Protein AF-A0A7C7HXE9-F1 (afdb_monomer_lite)

Secondary structure (DSSP, 8-state):
-HHHHHHHHHHT-SHHHHHHHHHHHHHHHHTT--SHHHHHHHHHHHHHHHTSSSS--HHHHHHHHHHHHHTT-TTTEEEEE-SS-EEEEE--

pLDDT: mean 90.91, std 6.29, range [65.31, 97.19]

Radius of gyration: 13.89 Å; chains: 1; bounding box: 34×33×30 Å

Foldseek 3Di:
DVVVVVVVVVVLPDPVSVLVVLLVVLLVVLVVDPDPVVLLVVL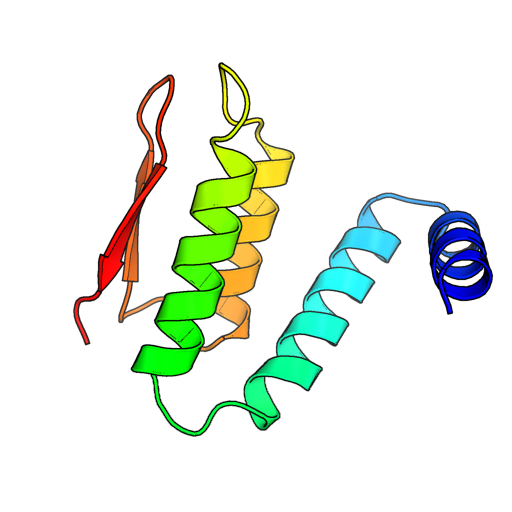VVLQVVQLPDQARDPVSVVSSVSSCVSNVNVVQWDWDDDRRHIDIDGRD

Sequence (92 aa):
MEAEVIDKFIDLGDEAARTNQYGASLEALKGMFTSDEDRFKVVKNLAYIARADDFIHENEMAMVEQAVSTLDMTDKVNLVKTESTLFVDYTG

Structure (mmCIF, N/CA/C/O backbone):
data_AF-A0A7C7HXE9-F1
#
_entry.id   AF-A0A7C7HXE9-F1
#
loop_
_atom_site.group_PDB
_atom_site.id
_atom_site.type_symbol
_atom_site.label_atom_id
_atom_site.label_alt_id
_atom_site.label_comp_id
_atom_site.label_asym_id
_atom_site.label_entity_id
_atom_site.label_seq_id
_atom_site.pdbx_PDB_ins_code
_atom_site.Cartn_x
_atom_site.Cartn_y
_atom_site.Cartn_z
_atom_site.occupancy
_atom_site.B_iso_or_equiv
_atom_site.auth_seq_id
_atom_site.auth_comp_id
_atom_site.auth_asym_id
_atom_site.auth_atom_id
_atom_site.pdbx_PDB_model_num
ATOM 1 N N . MET A 1 1 ? 19.728 -12.923 -0.344 1.00 65.31 1 MET A N 1
ATOM 2 C CA . MET A 1 1 ? 18.636 -12.018 0.062 1.00 65.31 1 MET A CA 1
ATOM 3 C C . MET A 1 1 ? 18.711 -10.671 -0.646 1.00 65.31 1 MET A C 1
ATOM 5 O O . MET A 1 1 ? 17.908 -10.473 -1.535 1.00 65.31 1 MET A O 1
ATOM 9 N N . GLU A 1 2 ? 19.650 -9.765 -0.342 1.00 76.19 2 GLU A N 1
ATOM 10 C CA . GLU A 1 2 ? 19.681 -8.437 -0.999 1.00 76.19 2 GLU A CA 1
ATOM 11 C C . GLU A 1 2 ? 19.990 -8.509 -2.507 1.00 76.19 2 GLU A C 1
ATOM 13 O O . GLU A 1 2 ? 19.240 -7.959 -3.306 1.00 76.19 2 GLU A O 1
ATOM 18 N N . ALA A 1 3 ? 21.013 -9.275 -2.908 1.00 80.25 3 ALA A N 1
ATOM 19 C CA . ALA A 1 3 ? 21.345 -9.483 -4.323 1.00 80.25 3 ALA A CA 1
ATOM 20 C C . ALA A 1 3 ? 20.180 -10.102 -5.122 1.00 80.25 3 ALA A C 1
ATOM 22 O O . ALA A 1 3 ? 19.831 -9.603 -6.180 1.00 80.25 3 ALA A O 1
ATOM 23 N N . GLU A 1 4 ? 19.503 -11.112 -4.567 1.00 82.50 4 GLU A N 1
ATOM 24 C CA . GLU A 1 4 ? 18.345 -11.754 -5.213 1.00 82.50 4 GLU A CA 1
ATOM 25 C C . GLU A 1 4 ? 17.151 -10.801 -5.373 1.00 82.50 4 GLU A C 1
ATOM 27 O O . GLU A 1 4 ? 16.395 -10.905 -6.335 1.00 82.50 4 GLU A O 1
ATOM 32 N N . VAL A 1 5 ? 16.963 -9.869 -4.432 1.00 83.06 5 VAL A N 1
ATOM 33 C CA . VAL A 1 5 ? 15.911 -8.847 -4.524 1.00 83.06 5 VAL A CA 1
ATOM 34 C C . VAL A 1 5 ? 16.243 -7.836 -5.620 1.00 83.06 5 VAL A C 1
ATOM 36 O O . VAL A 1 5 ? 15.351 -7.466 -6.382 1.00 83.06 5 VAL A O 1
ATOM 39 N N . ILE A 1 6 ? 17.509 -7.423 -5.724 1.00 86.19 6 ILE A N 1
ATOM 40 C CA . ILE A 1 6 ? 17.978 -6.515 -6.776 1.00 86.19 6 ILE A CA 1
ATOM 41 C C . ILE A 1 6 ? 17.862 -7.184 -8.150 1.00 86.19 6 ILE A C 1
ATOM 43 O O . ILE A 1 6 ? 17.295 -6.581 -9.058 1.00 86.19 6 ILE A O 1
ATOM 47 N N . ASP A 1 7 ? 18.311 -8.432 -8.291 1.00 91.06 7 ASP A N 1
ATOM 48 C CA . ASP A 1 7 ? 18.215 -9.189 -9.544 1.00 91.06 7 ASP A CA 1
ATOM 49 C C . ASP A 1 7 ? 16.753 -9.322 -9.980 1.00 91.06 7 ASP A C 1
ATOM 51 O O . ASP A 1 7 ? 16.399 -8.950 -11.096 1.00 91.06 7 ASP A O 1
ATOM 55 N N . LYS A 1 8 ? 15.860 -9.707 -9.058 1.00 87.44 8 LYS A N 1
ATOM 56 C CA . LYS A 1 8 ? 14.419 -9.762 -9.335 1.00 87.44 8 LYS A CA 1
ATOM 57 C C . LYS A 1 8 ? 13.854 -8.399 -9.748 1.00 87.44 8 LYS A C 1
ATOM 59 O O . LYS A 1 8 ? 12.986 -8.328 -10.613 1.00 87.44 8 LYS A O 1
ATOM 64 N N . PHE A 1 9 ? 14.308 -7.311 -9.130 1.00 88.62 9 PHE A N 1
ATOM 65 C CA . PHE A 1 9 ? 13.857 -5.961 -9.471 1.00 88.62 9 PHE A CA 1
ATOM 66 C C . PHE A 1 9 ? 14.314 -5.518 -10.870 1.00 88.62 9 PHE A C 1
ATOM 68 O O . PHE A 1 9 ? 13.568 -4.830 -11.580 1.00 88.62 9 PHE A O 1
ATOM 75 N N . ILE A 1 10 ? 15.524 -5.915 -11.270 1.00 90.50 10 ILE A N 1
ATOM 76 C CA . ILE A 1 10 ? 16.050 -5.715 -12.623 1.00 90.50 10 ILE A CA 1
ATOM 77 C C . ILE A 1 10 ? 15.245 -6.559 -13.620 1.00 90.50 10 ILE A C 1
ATOM 79 O O . ILE A 1 10 ? 14.776 -6.012 -14.617 1.00 90.50 10 ILE A O 1
ATOM 83 N N . ASP A 1 11 ? 15.004 -7.835 -13.310 1.00 93.88 11 ASP A N 1
ATOM 84 C CA . ASP A 1 11 ? 14.283 -8.789 -14.165 1.00 93.88 11 ASP A CA 1
ATOM 85 C C . ASP A 1 11 ? 12.833 -8.386 -14.450 1.00 93.88 11 ASP A C 1
ATOM 87 O O . ASP A 1 11 ? 12.315 -8.664 -15.531 1.00 93.88 11 ASP A O 1
ATOM 91 N N . LEU A 1 12 ? 12.168 -7.701 -13.511 1.00 92.75 12 LEU A N 1
ATOM 92 C CA . LEU A 1 12 ? 10.819 -7.164 -13.733 1.00 92.75 12 LEU A CA 1
ATOM 93 C C . LEU A 1 12 ? 10.774 -6.156 -14.893 1.00 92.75 12 LEU A C 1
ATOM 95 O O . LEU A 1 12 ? 9.719 -5.982 -15.493 1.00 92.75 12 LEU A O 1
ATOM 99 N N . GLY A 1 13 ? 11.902 -5.528 -15.238 1.00 94.12 13 GLY A N 1
ATOM 100 C CA . GLY A 1 13 ? 12.075 -4.735 -16.455 1.00 94.12 13 GLY A CA 1
ATOM 101 C C . GLY A 1 13 ? 11.427 -3.352 -16.415 1.00 94.12 13 GLY A C 1
ATOM 102 O O . GLY A 1 13 ? 12.130 -2.348 -16.530 1.00 94.12 13 GLY A O 1
ATOM 103 N N . ASP A 1 14 ? 10.107 -3.288 -16.237 1.00 92.69 14 ASP A N 1
ATOM 104 C CA . ASP A 1 14 ? 9.324 -2.055 -16.316 1.00 92.69 14 ASP A CA 1
ATOM 105 C C . ASP A 1 14 ? 8.590 -1.692 -15.015 1.00 92.69 14 ASP A C 1
ATOM 107 O O . ASP A 1 14 ? 8.497 -2.460 -14.053 1.00 92.69 14 ASP A O 1
ATOM 111 N N . GLU A 1 15 ? 8.110 -0.449 -14.968 1.00 89.69 15 GLU A N 1
ATOM 112 C CA . GLU A 1 15 ? 7.417 0.108 -13.808 1.00 89.69 15 GLU A CA 1
ATOM 113 C C . GLU A 1 15 ? 6.095 -0.612 -13.525 1.00 89.69 15 GLU A C 1
ATOM 115 O O . GLU A 1 15 ? 5.782 -0.872 -12.367 1.00 89.69 15 GLU A O 1
ATOM 120 N N . ALA A 1 16 ? 5.352 -1.018 -14.556 1.00 91.62 16 ALA A N 1
ATOM 121 C CA . ALA A 1 16 ? 4.082 -1.713 -14.374 1.00 91.62 16 ALA A CA 1
ATOM 122 C C . ALA A 1 16 ? 4.285 -3.083 -13.706 1.00 91.62 16 ALA A C 1
ATOM 124 O O . ALA A 1 16 ? 3.581 -3.429 -12.757 1.00 91.62 16 ALA A O 1
ATOM 125 N N . ALA A 1 17 ? 5.283 -3.849 -14.147 1.00 94.62 17 ALA A N 1
ATOM 126 C CA . ALA A 1 17 ? 5.659 -5.123 -13.553 1.00 94.62 17 ALA A CA 1
ATOM 127 C C . ALA A 1 17 ? 6.126 -4.959 -12.100 1.00 94.62 17 ALA A C 1
ATOM 129 O O . ALA A 1 17 ? 5.747 -5.754 -11.235 1.00 94.62 17 ALA A O 1
ATOM 130 N N . ARG A 1 18 ? 6.890 -3.901 -11.800 1.00 93.44 18 ARG A N 1
ATOM 131 C CA . ARG A 1 18 ? 7.318 -3.569 -10.430 1.00 93.44 18 ARG A CA 1
ATOM 132 C C . ARG A 1 18 ? 6.142 -3.201 -9.530 1.00 93.44 18 ARG A C 1
ATOM 134 O O . ARG A 1 18 ? 6.048 -3.735 -8.427 1.00 93.44 18 ARG A O 1
ATOM 141 N N . THR A 1 19 ? 5.213 -2.383 -10.012 1.00 91.88 19 THR A N 1
ATOM 142 C CA . THR A 1 19 ? 3.988 -2.002 -9.291 1.00 91.88 19 THR A CA 1
ATOM 143 C C . THR A 1 19 ? 3.068 -3.204 -9.053 1.00 91.88 19 THR A C 1
ATOM 145 O O . THR A 1 19 ? 2.514 -3.375 -7.964 1.00 91.88 19 THR A O 1
ATOM 148 N N . ASN A 1 20 ? 2.966 -4.114 -10.025 1.00 94.19 20 ASN A N 1
ATOM 149 C CA . ASN A 1 20 ? 2.234 -5.371 -9.863 1.00 94.19 20 ASN A CA 1
ATOM 150 C C . ASN A 1 20 ? 2.892 -6.281 -8.819 1.00 94.19 20 ASN A C 1
ATOM 152 O O . ASN A 1 20 ? 2.209 -6.831 -7.954 1.00 94.19 20 ASN A O 1
ATOM 156 N N . GLN A 1 21 ? 4.222 -6.419 -8.856 1.00 95.00 21 GLN A N 1
ATOM 157 C CA . GLN A 1 21 ? 4.954 -7.182 -7.846 1.00 95.00 21 GLN A CA 1
ATOM 158 C C . GLN A 1 21 ? 4.817 -6.553 -6.454 1.00 95.00 21 GLN A C 1
ATOM 160 O O . GLN A 1 21 ? 4.707 -7.288 -5.473 1.00 95.00 21 GLN A O 1
ATOM 165 N N . TYR A 1 22 ? 4.803 -5.224 -6.350 1.00 94.69 22 TYR A N 1
ATOM 166 C CA . TYR A 1 22 ? 4.550 -4.518 -5.097 1.00 94.69 22 TYR A CA 1
ATOM 167 C C . TYR A 1 22 ? 3.170 -4.869 -4.521 1.00 94.69 22 TYR A C 1
ATOM 169 O O . TYR A 1 22 ? 3.085 -5.296 -3.369 1.00 94.69 22 TYR A O 1
ATOM 177 N N . GLY A 1 23 ? 2.115 -4.820 -5.340 1.00 95.25 23 GLY A N 1
ATOM 178 C CA . GLY A 1 23 ? 0.768 -5.249 -4.945 1.00 95.25 23 GLY A CA 1
ATOM 179 C C . GLY A 1 23 ? 0.706 -6.714 -4.504 1.00 95.25 23 GLY A C 1
ATOM 180 O O . GLY A 1 23 ? 0.152 -7.024 -3.453 1.00 95.25 23 GLY A O 1
ATOM 181 N N . ALA A 1 24 ? 1.349 -7.618 -5.247 1.00 94.94 24 ALA A N 1
ATOM 182 C CA . ALA A 1 24 ? 1.430 -9.030 -4.868 1.00 94.94 24 ALA A CA 1
ATOM 183 C C . ALA A 1 24 ? 2.144 -9.238 -3.518 1.00 94.94 24 ALA A C 1
ATOM 185 O O . ALA A 1 24 ? 1.729 -10.078 -2.719 1.00 94.94 24 ALA A O 1
ATOM 186 N N . SER A 1 25 ? 3.197 -8.464 -3.241 1.00 94.25 25 SER A N 1
ATOM 187 C CA . SER A 1 25 ? 3.885 -8.489 -1.946 1.00 94.25 25 SER A CA 1
ATOM 188 C C . SER A 1 25 ? 2.991 -7.972 -0.814 1.00 94.25 25 SER A C 1
ATOM 190 O O . SER A 1 25 ? 2.992 -8.551 0.270 1.00 94.25 25 SER A O 1
ATOM 192 N N . LEU A 1 26 ? 2.202 -6.919 -1.054 1.00 96.19 26 LEU A N 1
ATOM 193 C CA . LEU A 1 26 ? 1.242 -6.396 -0.078 1.00 96.19 26 LEU A CA 1
ATOM 194 C C . LEU A 1 26 ? 0.136 -7.406 0.245 1.00 96.19 26 LEU A C 1
ATOM 196 O O . LEU A 1 26 ? -0.180 -7.590 1.417 1.00 96.19 26 LEU A O 1
ATOM 200 N N . GLU A 1 27 ? -0.408 -8.102 -0.754 1.00 95.12 27 GLU A N 1
ATOM 201 C CA . GLU A 1 27 ? -1.428 -9.137 -0.533 1.00 95.12 27 GLU A CA 1
ATOM 202 C C . GLU A 1 27 ? -0.858 -10.314 0.277 1.00 95.12 27 GLU A C 1
ATOM 204 O O . GLU A 1 27 ? -1.507 -10.831 1.187 1.00 95.12 27 GLU A O 1
ATOM 209 N N . ALA A 1 28 ? 0.396 -10.701 0.019 1.00 94.06 28 ALA A N 1
ATOM 210 C CA . ALA A 1 28 ? 1.076 -11.708 0.831 1.00 94.06 28 ALA A CA 1
ATOM 211 C C . ALA A 1 28 ? 1.233 -11.257 2.296 1.00 94.06 28 ALA A C 1
ATOM 213 O O . ALA A 1 28 ? 1.008 -12.048 3.213 1.00 94.06 28 ALA A O 1
ATOM 214 N N . LEU A 1 29 ? 1.571 -9.981 2.524 1.00 91.69 29 LEU A N 1
ATOM 215 C CA . LEU A 1 29 ? 1.666 -9.399 3.866 1.00 91.69 29 LEU A CA 1
ATOM 216 C C . LEU A 1 29 ? 0.299 -9.276 4.548 1.00 91.69 29 LEU A C 1
ATOM 218 O O . LEU A 1 29 ? 0.205 -9.497 5.752 1.00 91.69 29 LEU A O 1
ATOM 222 N N . LYS A 1 30 ? -0.771 -8.976 3.803 1.00 92.44 30 LYS A N 1
ATOM 223 C CA . LYS A 1 30 ? -2.137 -8.846 4.335 1.00 92.44 30 LYS A CA 1
ATOM 224 C C . LYS A 1 30 ? -2.561 -10.064 5.150 1.00 92.44 30 LYS A C 1
ATOM 226 O O . LYS A 1 30 ? -3.118 -9.904 6.235 1.00 92.44 30 LYS A O 1
ATOM 231 N N . GLY A 1 31 ? -2.247 -11.267 4.663 1.00 89.56 31 GLY A N 1
ATOM 232 C CA . GLY A 1 31 ? -2.535 -12.528 5.353 1.00 89.56 31 GLY A CA 1
ATOM 233 C C . GLY A 1 31 ? -1.760 -12.736 6.662 1.00 89.56 31 GLY A C 1
ATOM 234 O O . GLY A 1 31 ? -2.119 -13.614 7.443 1.00 89.56 31 GLY A O 1
ATOM 235 N N . MET A 1 32 ? -0.717 -11.941 6.920 1.00 93.38 32 MET A N 1
ATOM 236 C CA . MET A 1 32 ? 0.085 -11.998 8.147 1.00 93.38 32 MET A CA 1
ATOM 237 C C . MET A 1 32 ? -0.46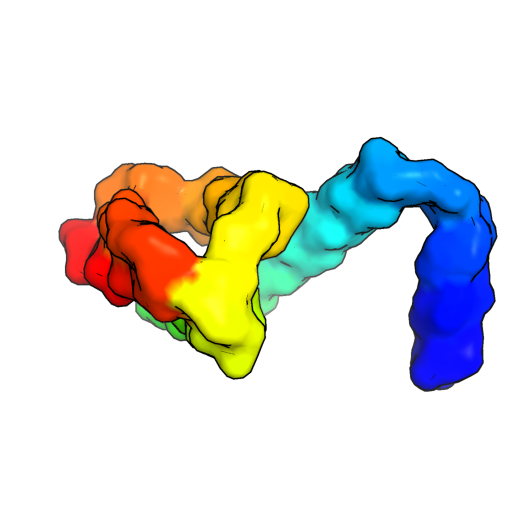2 -11.094 9.261 1.00 93.38 32 MET A C 1
ATOM 239 O O . MET A 1 32 ? -0.097 -11.280 10.422 1.00 93.38 32 MET A O 1
ATOM 243 N N . PHE A 1 33 ? -1.323 -10.125 8.933 1.00 93.75 33 PHE A N 1
ATOM 244 C CA . PHE A 1 33 ? -1.884 -9.185 9.904 1.00 93.75 33 PHE A CA 1
ATOM 245 C C . PHE A 1 33 ? -3.208 -9.690 10.472 1.00 93.75 33 PHE A C 1
ATOM 247 O O . PHE A 1 33 ? -4.129 -10.045 9.733 1.00 93.75 33 PHE A O 1
ATOM 254 N N . THR A 1 34 ? -3.321 -9.670 11.799 1.00 91.38 34 THR A N 1
ATOM 255 C CA . THR A 1 34 ? -4.496 -10.169 12.526 1.00 91.38 34 THR A CA 1
ATOM 256 C C . THR A 1 34 ? -5.508 -9.076 12.860 1.00 91.38 34 THR A C 1
ATOM 258 O O . THR A 1 34 ? -6.620 -9.399 13.275 1.00 91.38 34 THR A O 1
ATOM 261 N N . SER A 1 35 ? -5.156 -7.800 12.671 1.00 94.62 35 SER A N 1
ATOM 262 C CA . SER A 1 35 ? -6.017 -6.657 12.973 1.00 94.62 35 SER A CA 1
ATOM 263 C C . SER A 1 35 ? -5.907 -5.541 11.931 1.00 94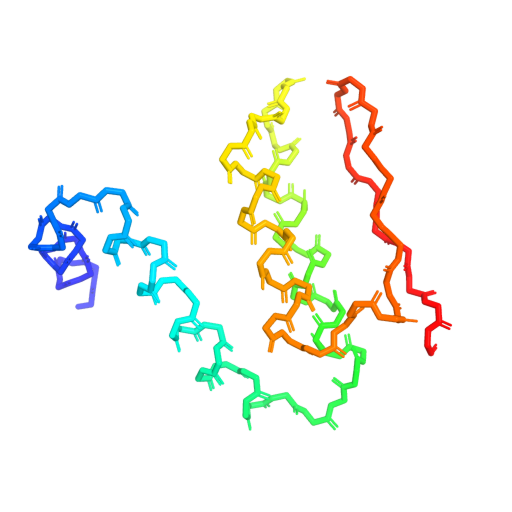.62 35 SER A C 1
ATOM 265 O O . SER A 1 35 ? -4.895 -5.408 11.236 1.00 94.62 35 SER A O 1
ATOM 267 N N . ASP A 1 36 ? -6.945 -4.705 11.858 1.00 95.38 36 ASP A N 1
ATOM 268 C CA . ASP A 1 36 ? -6.923 -3.470 11.066 1.00 95.38 36 ASP A CA 1
ATOM 269 C C . ASP A 1 36 ? -5.889 -2.469 11.602 1.00 95.38 36 ASP A C 1
ATOM 271 O O . ASP A 1 36 ? -5.285 -1.733 10.827 1.00 95.38 36 ASP A O 1
ATOM 275 N N . GLU A 1 37 ? -5.597 -2.491 12.906 1.00 94.81 37 GLU A N 1
ATOM 276 C CA . GLU A 1 37 ? -4.566 -1.639 13.506 1.00 94.81 37 GLU A CA 1
ATOM 277 C C . GLU A 1 37 ? -3.161 -1.981 12.977 1.00 94.81 37 GLU A C 1
ATOM 279 O O . GLU A 1 37 ? -2.354 -1.088 12.709 1.00 94.81 37 GLU A O 1
ATOM 284 N N . ASP A 1 38 ? -2.859 -3.267 12.779 1.00 95.44 38 ASP A N 1
ATOM 285 C CA . ASP A 1 38 ? -1.573 -3.697 12.218 1.00 95.44 38 ASP A CA 1
ATOM 286 C C . ASP A 1 38 ? -1.434 -3.284 10.752 1.00 95.44 38 ASP A C 1
ATOM 288 O O . ASP A 1 38 ? -0.389 -2.779 10.336 1.00 95.44 38 ASP A O 1
ATOM 292 N N . ARG A 1 39 ? -2.518 -3.410 9.982 1.00 96.12 39 ARG A N 1
ATOM 293 C CA . ARG A 1 39 ? -2.582 -2.954 8.586 1.00 96.12 39 ARG A CA 1
ATOM 294 C C . ARG A 1 39 ? -2.445 -1.435 8.495 1.00 96.12 39 ARG A C 1
ATOM 296 O O . ARG A 1 39 ? -1.671 -0.933 7.680 1.00 96.12 39 ARG A O 1
ATOM 303 N N . PHE A 1 40 ? -3.108 -0.699 9.386 1.00 95.88 40 PHE A N 1
ATOM 304 C CA . PHE A 1 40 ? -2.965 0.749 9.510 1.00 95.88 40 PHE A CA 1
ATOM 305 C C . PHE A 1 40 ? -1.518 1.161 9.802 1.00 95.88 40 PHE A C 1
ATOM 307 O O . PHE A 1 40 ? -1.009 2.083 9.165 1.00 95.88 40 PHE A O 1
ATOM 314 N N . LYS A 1 41 ? -0.818 0.472 10.715 1.00 95.25 41 LYS A N 1
ATOM 315 C CA . LYS A 1 41 ? 0.600 0.756 11.006 1.00 95.25 41 LYS A CA 1
ATOM 316 C C . LYS A 1 41 ? 1.470 0.630 9.755 1.00 95.25 41 LYS A C 1
ATOM 318 O O . LYS A 1 41 ? 2.356 1.458 9.556 1.00 95.25 41 LYS A O 1
ATOM 323 N N . VAL A 1 42 ? 1.201 -0.352 8.893 1.00 95.25 42 VAL A N 1
ATOM 324 C CA . VAL A 1 42 ? 1.913 -0.505 7.614 1.00 95.25 42 VAL A CA 1
ATOM 325 C C . VAL A 1 42 ? 1.641 0.674 6.689 1.00 95.25 42 VAL A C 1
ATOM 327 O O . VAL A 1 42 ? 2.594 1.307 6.238 1.00 95.25 42 VAL A O 1
ATOM 330 N N . VAL A 1 43 ? 0.370 1.021 6.459 1.00 96.00 43 VAL A N 1
ATOM 331 C CA . VAL A 1 43 ? -0.010 2.182 5.631 1.00 96.00 43 VAL A CA 1
ATOM 332 C C . VAL A 1 43 ? 0.657 3.459 6.1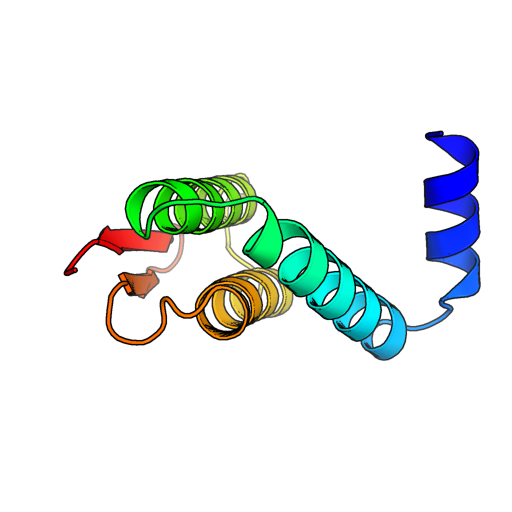47 1.00 96.00 43 VAL A C 1
ATOM 334 O O . VAL A 1 43 ? 1.271 4.200 5.380 1.00 96.00 43 VAL A O 1
ATOM 337 N N . LYS A 1 44 ? 0.597 3.697 7.460 1.00 95.06 44 LYS A N 1
ATOM 338 C CA . LYS A 1 44 ? 1.199 4.870 8.099 1.00 95.06 44 LYS A CA 1
ATOM 339 C C . LYS A 1 44 ? 2.716 4.915 7.914 1.00 95.06 44 LYS A C 1
ATOM 341 O O . LYS A 1 44 ? 3.260 5.987 7.658 1.00 95.06 44 LYS A O 1
ATOM 346 N N . ASN A 1 45 ? 3.399 3.778 8.023 1.00 95.19 45 ASN A N 1
ATOM 347 C CA . ASN A 1 45 ? 4.843 3.704 7.811 1.00 95.19 45 ASN A CA 1
ATOM 348 C C . ASN A 1 45 ? 5.221 3.939 6.343 1.00 95.19 45 ASN A C 1
ATOM 350 O O . ASN A 1 45 ? 6.186 4.648 6.080 1.00 95.19 45 ASN A O 1
ATOM 354 N N . LEU A 1 46 ? 4.448 3.412 5.390 1.00 94.88 46 LEU A N 1
ATOM 355 C CA . LEU A 1 46 ? 4.658 3.671 3.962 1.00 94.88 46 LEU A CA 1
ATOM 356 C C . LEU A 1 46 ? 4.484 5.158 3.633 1.00 94.88 46 LEU A C 1
ATOM 358 O O . LEU A 1 46 ? 5.344 5.748 2.987 1.00 94.88 46 LEU A O 1
ATOM 362 N N . ALA A 1 47 ? 3.435 5.793 4.159 1.00 93.06 47 ALA A N 1
ATOM 363 C CA . ALA A 1 47 ? 3.238 7.234 4.026 1.00 93.06 47 ALA A CA 1
ATOM 364 C C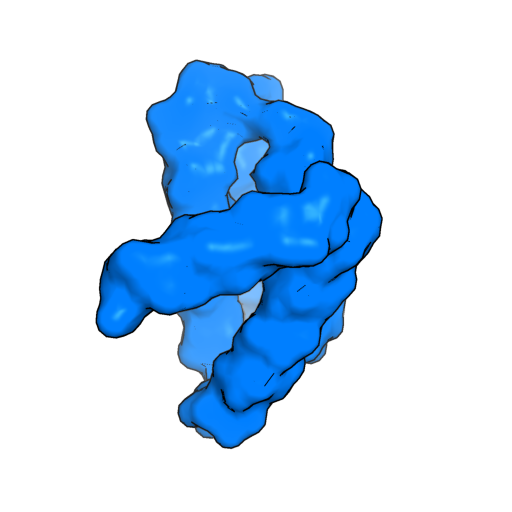 . ALA A 1 47 ? 4.355 8.053 4.696 1.00 93.06 47 ALA A C 1
ATOM 366 O O . ALA A 1 47 ? 4.727 9.111 4.196 1.00 93.06 47 ALA A O 1
ATOM 367 N N . TYR A 1 48 ? 4.910 7.570 5.817 1.00 92.19 48 TYR A N 1
ATOM 368 C CA . TYR A 1 48 ? 6.059 8.197 6.476 1.00 92.19 48 TYR A CA 1
ATOM 369 C C . TYR A 1 48 ? 7.327 8.132 5.616 1.00 92.19 48 TYR A C 1
ATOM 371 O O . TYR A 1 48 ? 8.095 9.089 5.608 1.00 92.19 48 TYR A O 1
ATOM 379 N N . ILE A 1 49 ? 7.538 7.030 4.894 1.00 91.31 49 ILE A N 1
ATOM 380 C CA . ILE A 1 49 ? 8.655 6.887 3.953 1.00 91.31 49 ILE A CA 1
ATOM 381 C C . ILE A 1 49 ? 8.454 7.815 2.750 1.00 91.31 49 ILE A C 1
ATOM 383 O O . ILE A 1 49 ? 9.371 8.544 2.402 1.00 91.31 49 ILE A O 1
ATOM 387 N N . ALA A 1 50 ? 7.247 7.857 2.178 1.00 90.75 50 ALA A N 1
ATOM 388 C CA . ALA A 1 50 ? 6.932 8.695 1.016 1.00 90.75 50 ALA A CA 1
ATOM 389 C C . ALA A 1 50 ? 7.108 10.206 1.269 1.00 90.75 50 ALA A C 1
ATOM 391 O O . ALA A 1 50 ? 7.325 10.965 0.337 1.00 90.75 50 ALA A O 1
ATOM 392 N N . ARG A 1 51 ? 7.010 10.660 2.526 1.00 88.19 51 ARG A N 1
ATOM 393 C CA . ARG A 1 51 ? 7.224 12.068 2.920 1.00 88.19 51 ARG A CA 1
ATOM 394 C C . ARG A 1 51 ? 8.646 12.375 3.401 1.00 88.19 51 ARG A C 1
ATOM 396 O O . ARG A 1 51 ? 8.846 13.404 4.042 1.00 88.19 51 ARG A O 1
ATOM 403 N N . ALA A 1 52 ? 9.587 11.443 3.246 1.00 87.38 52 ALA A N 1
ATOM 404 C CA . ALA A 1 52 ? 10.957 11.648 3.712 1.00 87.38 52 ALA A CA 1
ATOM 405 C C . ALA A 1 52 ? 11.684 12.735 2.905 1.00 87.38 52 ALA A C 1
ATOM 407 O O . ALA A 1 52 ? 12.557 13.408 3.454 1.00 87.38 52 ALA A O 1
ATOM 408 N N . ASP A 1 53 ? 11.291 12.915 1.645 1.00 83.75 53 ASP A N 1
ATOM 409 C CA . ASP A 1 53 ? 11.772 13.974 0.765 1.00 83.75 53 ASP A CA 1
ATOM 410 C C . ASP A 1 53 ? 10.944 15.264 0.912 1.00 83.75 53 ASP A C 1
ATOM 412 O O . ASP A 1 53 ? 9.850 15.271 1.480 1.00 83.75 53 ASP A O 1
ATOM 416 N N . ASP A 1 54 ? 11.458 16.373 0.365 1.00 83.06 54 ASP A N 1
ATOM 417 C CA . ASP A 1 54 ? 10.807 17.694 0.420 1.00 83.06 54 ASP A CA 1
ATOM 418 C C . ASP A 1 54 ? 9.416 17.713 -0.251 1.00 83.06 54 ASP A C 1
ATOM 420 O O . ASP A 1 54 ? 8.559 18.528 0.106 1.00 83.06 54 ASP A O 1
ATOM 424 N N . PHE A 1 55 ? 9.183 16.810 -1.212 1.00 85.19 55 PHE A N 1
ATOM 425 C CA . PHE A 1 55 ? 7.933 16.665 -1.955 1.00 85.19 55 PHE A CA 1
ATOM 426 C C . PHE A 1 55 ? 7.593 15.191 -2.164 1.00 85.19 55 PHE A C 1
ATOM 428 O O . PHE A 1 55 ? 8.473 14.375 -2.407 1.00 85.19 55 PHE A O 1
ATOM 435 N N . ILE A 1 56 ? 6.295 14.883 -2.151 1.00 87.69 56 ILE A N 1
ATOM 436 C CA . ILE A 1 56 ? 5.783 13.536 -2.429 1.00 87.69 56 ILE A CA 1
ATOM 437 C C . ILE A 1 56 ? 5.425 13.436 -3.910 1.00 87.69 56 ILE A C 1
ATOM 439 O O . ILE A 1 56 ? 4.472 14.094 -4.366 1.00 87.69 56 ILE A O 1
ATOM 443 N N . HIS A 1 57 ? 6.146 12.593 -4.642 1.00 88.25 57 HIS A N 1
ATOM 444 C CA . HIS A 1 57 ? 5.932 12.360 -6.066 1.00 88.25 57 HIS A CA 1
ATOM 445 C C . HIS A 1 57 ? 4.631 11.585 -6.334 1.00 88.25 57 HIS A C 1
ATOM 447 O O . HIS A 1 57 ? 4.021 10.983 -5.445 1.00 88.25 57 HIS A O 1
ATOM 453 N N . GLU A 1 58 ? 4.163 11.621 -7.584 1.00 89.88 58 GLU A N 1
ATOM 454 C CA . GLU A 1 58 ? 2.913 10.962 -7.988 1.00 89.88 58 GLU A CA 1
ATOM 455 C C . GLU A 1 58 ? 2.980 9.439 -7.827 1.00 89.88 58 GLU A C 1
ATOM 457 O O . GLU A 1 58 ? 2.026 8.832 -7.344 1.00 89.88 58 GLU A O 1
ATOM 462 N N . ASN A 1 59 ? 4.118 8.826 -8.163 1.00 89.94 59 ASN A N 1
ATOM 463 C CA . ASN A 1 59 ? 4.323 7.385 -8.023 1.00 89.94 59 ASN A CA 1
ATOM 464 C C . ASN A 1 59 ? 4.336 6.941 -6.550 1.00 89.94 59 ASN A C 1
ATOM 466 O O . ASN A 1 59 ? 3.736 5.925 -6.215 1.00 89.94 59 ASN A O 1
ATOM 470 N N . GLU A 1 60 ? 4.954 7.713 -5.657 1.00 90.69 60 GLU A N 1
ATOM 471 C CA . GLU A 1 60 ? 4.978 7.428 -4.217 1.00 90.69 60 GLU A CA 1
ATOM 472 C C . GLU A 1 60 ? 3.573 7.492 -3.615 1.00 90.69 60 GLU A C 1
ATOM 474 O O . GLU A 1 60 ? 3.179 6.607 -2.853 1.00 90.69 60 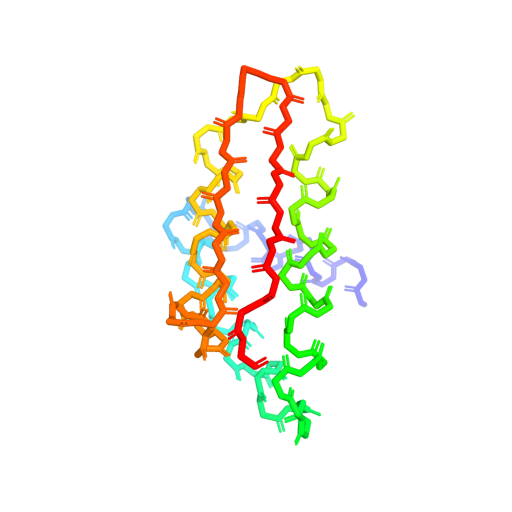GLU A O 1
ATOM 479 N N . MET A 1 61 ? 2.784 8.498 -4.008 1.00 92.25 61 MET A N 1
ATOM 480 C CA . MET A 1 61 ? 1.381 8.591 -3.605 1.00 92.25 61 MET A CA 1
ATOM 481 C C . MET A 1 61 ? 0.573 7.398 -4.131 1.00 92.25 61 MET A C 1
ATOM 483 O O . MET A 1 61 ? -0.142 6.763 -3.358 1.00 92.25 61 MET A O 1
ATOM 487 N N . ALA A 1 62 ? 0.739 7.042 -5.409 1.00 93.75 62 ALA A N 1
ATOM 488 C CA . ALA A 1 62 ? 0.055 5.901 -6.012 1.00 93.75 62 ALA A CA 1
ATOM 489 C C . ALA A 1 62 ? 0.394 4.578 -5.301 1.00 93.75 62 ALA A C 1
ATOM 491 O O . ALA A 1 62 ? -0.486 3.745 -5.085 1.00 93.75 62 ALA A O 1
ATOM 492 N N . MET A 1 63 ? 1.647 4.395 -4.868 1.00 94.69 63 MET A N 1
ATOM 493 C CA . MET A 1 63 ? 2.048 3.232 -4.071 1.00 94.69 63 MET A CA 1
ATOM 494 C C . MET A 1 63 ? 1.355 3.205 -2.700 1.00 94.69 63 MET A C 1
ATOM 496 O O . MET A 1 63 ? 0.895 2.146 -2.269 1.00 94.69 63 MET A O 1
ATOM 500 N N . VAL A 1 64 ? 1.225 4.349 -2.017 1.00 95.75 64 VAL A N 1
ATOM 501 C CA . VAL A 1 64 ? 0.496 4.424 -0.737 1.00 95.75 64 VAL A CA 1
ATOM 502 C C . VAL A 1 64 ? -0.997 4.137 -0.929 1.00 95.75 64 VAL A C 1
ATOM 504 O O . VAL A 1 64 ? -1.577 3.376 -0.154 1.00 95.75 64 VAL A O 1
ATOM 507 N N . GLU A 1 65 ? -1.623 4.681 -1.972 1.00 95.94 65 GLU A N 1
ATOM 508 C CA . GLU A 1 65 ? -3.029 4.413 -2.305 1.00 95.94 65 GLU A CA 1
ATOM 509 C C . GLU A 1 65 ? -3.263 2.932 -2.630 1.00 95.94 65 GLU A C 1
ATOM 511 O O . GLU A 1 65 ? -4.212 2.318 -2.130 1.00 95.94 65 GLU A O 1
ATOM 516 N N . GLN A 1 66 ? -2.353 2.317 -3.391 1.00 97.00 66 GLN A N 1
ATOM 517 C CA . GLN A 1 66 ? -2.383 0.883 -3.665 1.00 97.00 66 GLN A CA 1
ATOM 518 C C . GLN A 1 66 ? -2.258 0.059 -2.378 1.00 97.00 66 GLN A C 1
ATOM 520 O O . GLN A 1 66 ? -2.946 -0.956 -2.241 1.00 97.00 66 GLN A O 1
ATOM 525 N N . ALA A 1 67 ? -1.433 0.488 -1.417 1.00 97.19 67 ALA A N 1
ATOM 526 C CA . ALA A 1 67 ? -1.320 -0.168 -0.117 1.00 97.19 67 ALA A CA 1
ATOM 527 C C . ALA A 1 67 ? -2.614 -0.070 0.697 1.00 97.19 67 ALA A C 1
ATOM 529 O O . ALA A 1 67 ? -3.064 -1.082 1.231 1.00 97.19 67 ALA A O 1
ATOM 530 N N . VAL A 1 68 ? -3.246 1.107 0.743 1.00 97.19 68 VAL A N 1
ATOM 531 C CA . VAL A 1 68 ? -4.550 1.288 1.403 1.00 97.19 68 VAL A CA 1
ATOM 532 C C . VAL A 1 68 ? -5.595 0.347 0.806 1.00 97.19 68 VAL A C 1
ATOM 534 O O . VAL A 1 68 ? -6.307 -0.324 1.551 1.00 97.19 68 VAL A O 1
ATOM 537 N N . SER A 1 69 ? -5.661 0.261 -0.525 1.00 96.94 69 SER A N 1
ATOM 538 C CA . SER A 1 69 ? -6.611 -0.620 -1.205 1.00 96.94 69 SER A CA 1
ATOM 539 C C . SER A 1 69 ? -6.312 -2.099 -0.967 1.00 96.94 69 SER A C 1
ATOM 541 O O . SER A 1 69 ? -7.217 -2.851 -0.624 1.00 96.94 69 SER A O 1
ATOM 543 N N . THR A 1 70 ? -5.063 -2.529 -1.154 1.00 97.06 70 THR A N 1
ATOM 544 C CA . THR A 1 70 ? -4.681 -3.950 -1.059 1.00 97.06 70 THR A CA 1
ATOM 545 C C . THR A 1 70 ? -4.836 -4.479 0.365 1.00 97.06 70 THR A C 1
ATOM 547 O O . THR A 1 70 ? -5.211 -5.628 0.563 1.00 97.06 70 THR A O 1
ATOM 550 N N . LEU A 1 71 ? -4.582 -3.641 1.373 1.00 96.50 71 LEU A N 1
ATOM 551 C CA . LEU A 1 71 ? -4.683 -4.018 2.783 1.00 96.50 71 LEU A CA 1
ATOM 552 C C . LEU A 1 71 ? -6.110 -3.894 3.357 1.00 96.50 71 LEU A C 1
ATOM 554 O O . LEU A 1 71 ? -6.269 -4.001 4.568 1.00 96.50 71 LEU A O 1
ATOM 558 N N . ASP A 1 72 ? -7.140 -3.698 2.525 1.00 95.69 72 ASP A N 1
ATOM 559 C CA . ASP A 1 72 ? -8.545 -3.510 2.934 1.00 95.69 72 ASP A CA 1
ATOM 560 C C . ASP A 1 72 ? -8.749 -2.341 3.926 1.00 95.69 72 ASP A C 1
ATOM 562 O O . ASP A 1 72 ? -9.479 -2.462 4.915 1.00 95.69 72 ASP A O 1
ATOM 566 N N . MET A 1 73 ? -8.075 -1.210 3.678 1.00 96.50 73 MET A N 1
ATOM 567 C CA . MET A 1 73 ? -8.105 -0.019 4.543 1.00 96.50 73 MET A CA 1
ATOM 568 C C . MET A 1 73 ? -8.813 1.190 3.913 1.00 96.50 73 MET A C 1
ATOM 570 O O . MET A 1 73 ? -8.852 2.253 4.529 1.00 96.50 73 MET A O 1
ATOM 574 N N . THR A 1 74 ? -9.366 1.062 2.703 1.00 95.69 74 THR A N 1
ATOM 575 C CA . THR A 1 74 ? -9.961 2.172 1.928 1.00 95.69 74 THR A CA 1
ATOM 576 C C . THR A 1 74 ? -11.052 2.944 2.669 1.00 95.69 74 THR A C 1
ATOM 578 O O . THR A 1 74 ? -11.139 4.157 2.527 1.00 95.69 74 THR A O 1
ATOM 581 N N . ASP A 1 75 ? -11.876 2.267 3.462 1.00 93.94 75 ASP A N 1
ATOM 582 C CA . ASP A 1 75 ? -12.970 2.848 4.249 1.00 93.94 75 ASP A CA 1
ATOM 583 C C . ASP A 1 75 ? -12.590 3.125 5.716 1.00 93.94 75 ASP A C 1
ATOM 585 O O . ASP A 1 75 ? -13.401 3.634 6.491 1.00 93.94 75 ASP A O 1
ATOM 589 N N . LYS A 1 76 ? -11.350 2.806 6.100 1.00 95.31 76 LYS A N 1
ATOM 590 C CA . LYS A 1 76 ? -10.839 2.872 7.481 1.00 95.31 76 LYS A CA 1
ATOM 591 C C . LYS A 1 76 ? -9.679 3.845 7.647 1.00 95.31 76 LYS A C 1
ATOM 593 O O . LYS A 1 76 ? -9.185 4.026 8.761 1.00 95.31 76 LYS A O 1
ATOM 598 N N . VAL A 1 77 ? -9.194 4.414 6.548 1.00 94.44 77 VAL A N 1
ATOM 599 C CA . VAL A 1 77 ? -8.078 5.351 6.533 1.00 94.44 77 VAL A CA 1
ATOM 600 C C . VAL A 1 77 ? -8.413 6.540 5.654 1.00 94.44 77 VAL A C 1
ATOM 602 O O . VAL A 1 77 ? -8.773 6.384 4.492 1.00 94.44 77 VAL A O 1
ATOM 605 N N . ASN A 1 78 ? -8.187 7.735 6.192 1.00 93.25 78 ASN A N 1
ATOM 606 C CA . ASN A 1 78 ? -8.178 8.962 5.413 1.00 93.25 78 ASN A CA 1
ATOM 607 C C . ASN A 1 78 ? -6.740 9.356 5.082 1.00 93.25 78 ASN A C 1
ATOM 609 O O . ASN A 1 78 ? -5.909 9.520 5.978 1.00 93.25 78 ASN A O 1
ATOM 613 N N . LEU A 1 79 ? -6.469 9.535 3.789 1.00 92.56 79 LEU A N 1
ATOM 614 C CA . LEU A 1 79 ? -5.227 10.109 3.286 1.00 92.56 79 LEU A CA 1
ATOM 615 C C . LEU A 1 79 ? -5.447 11.591 2.978 1.00 92.56 79 LEU A C 1
ATOM 617 O O . LEU A 1 79 ? -6.285 11.938 2.147 1.00 92.56 79 LEU A O 1
ATOM 621 N N . VAL A 1 80 ? -4.683 12.469 3.627 1.00 90.50 80 VAL A N 1
ATOM 622 C CA . VAL A 1 80 ? -4.723 13.915 3.364 1.00 90.50 80 VAL A CA 1
ATOM 623 C C . VAL A 1 80 ? -3.342 14.375 2.922 1.00 90.50 80 VAL A C 1
ATOM 625 O O . VAL A 1 80 ? -2.404 14.410 3.720 1.00 90.50 80 VAL A O 1
ATOM 628 N N . LYS A 1 81 ? -3.218 14.726 1.639 1.00 85.00 81 LYS A N 1
ATOM 629 C CA . LYS A 1 81 ? -1.986 15.253 1.044 1.00 85.00 81 LYS A CA 1
ATOM 630 C C . LYS A 1 81 ? -1.979 16.783 1.088 1.00 85.00 81 LYS A C 1
ATOM 632 O O . LYS A 1 81 ? -2.936 17.431 0.670 1.00 85.00 81 LYS A O 1
ATOM 637 N N . THR A 1 82 ? -0.877 17.350 1.557 1.00 82.12 82 THR A N 1
ATOM 638 C CA . THR A 1 82 ? -0.493 18.754 1.369 1.00 82.12 82 THR A CA 1
ATOM 639 C C . THR A 1 82 ? 0.691 18.829 0.398 1.00 82.12 82 THR A C 1
ATOM 641 O O . THR A 1 82 ? 1.156 17.806 -0.102 1.00 82.12 82 THR A O 1
ATOM 644 N N . GLU A 1 83 ? 1.198 20.031 0.117 1.00 70.31 83 GLU A N 1
ATOM 645 C CA . GLU A 1 83 ? 2.342 20.216 -0.791 1.00 70.31 83 GLU A CA 1
ATOM 646 C C . GLU A 1 83 ? 3.612 19.474 -0.330 1.00 70.31 83 GLU A C 1
ATOM 648 O O . GLU A 1 83 ? 4.383 19.027 -1.171 1.00 70.31 83 GLU A O 1
ATOM 653 N N . SER A 1 84 ? 3.798 19.282 0.981 1.00 70.31 84 SER A N 1
ATOM 654 C CA . SER A 1 84 ? 5.012 18.687 1.566 1.00 70.31 84 SER A CA 1
ATOM 655 C C . SER A 1 84 ? 4.744 17.583 2.593 1.00 70.31 84 SER A C 1
ATOM 657 O O . SER A 1 84 ? 5.648 17.143 3.301 1.00 70.31 84 SER A O 1
ATOM 659 N N . THR A 1 85 ? 3.495 17.152 2.788 1.00 81.19 85 THR A N 1
ATOM 660 C CA . THR A 1 85 ? 3.172 16.153 3.819 1.00 81.19 85 THR A CA 1
ATOM 661 C C . THR A 1 85 ? 1.992 15.280 3.418 1.00 81.19 85 THR A C 1
ATOM 663 O O . THR A 1 85 ? 1.045 15.734 2.786 1.00 81.19 85 THR A O 1
ATOM 666 N N . LEU A 1 86 ? 2.027 14.018 3.846 1.00 87.94 86 LEU A N 1
ATOM 667 C CA . LEU A 1 86 ? 0.903 13.090 3.793 1.00 87.94 86 LEU A CA 1
ATOM 668 C C . LEU A 1 86 ? 0.502 12.699 5.217 1.00 87.94 86 LEU A C 1
ATOM 670 O O . LEU A 1 86 ? 1.316 12.176 5.986 1.00 87.94 86 LEU A O 1
ATOM 674 N N . PHE A 1 87 ? -0.749 12.986 5.570 1.00 90.00 87 PHE A N 1
ATOM 675 C CA . PHE A 1 87 ? -1.371 12.565 6.820 1.00 90.00 87 PHE A CA 1
ATOM 676 C C . PHE A 1 87 ? -2.198 11.305 6.588 1.00 90.00 87 PHE A C 1
ATOM 678 O O . PHE A 1 87 ? -2.848 11.161 5.552 1.00 90.00 87 PHE A O 1
ATOM 685 N N . VAL A 1 88 ? -2.148 10.401 7.565 1.00 92.69 88 VAL A N 1
ATOM 686 C CA . VAL A 1 88 ? -2.856 9.121 7.552 1.00 92.69 88 VAL A CA 1
ATOM 687 C C . VAL A 1 88 ? -3.607 8.997 8.868 1.00 92.69 88 VAL A C 1
ATOM 689 O O . VAL A 1 88 ? -2.992 8.760 9.913 1.00 92.69 88 VAL A O 1
ATOM 692 N N . ASP A 1 89 ? -4.923 9.149 8.802 1.00 92.12 89 ASP A N 1
ATOM 693 C CA . ASP A 1 89 ? -5.802 9.074 9.965 1.00 92.12 89 ASP A CA 1
ATOM 694 C C . ASP A 1 89 ? -6.588 7.768 9.942 1.00 92.12 89 ASP A C 1
ATOM 696 O O . ASP A 1 89 ? -7.218 7.437 8.939 1.00 92.12 89 ASP A O 1
ATOM 700 N N . TYR A 1 90 ? -6.549 7.029 11.051 1.00 92.12 90 TYR A N 1
ATOM 701 C CA . TYR A 1 90 ? -7.339 5.814 11.227 1.00 92.12 90 TYR A CA 1
ATOM 702 C C . TYR A 1 90 ? -8.748 6.170 11.700 1.00 92.12 90 TYR A C 1
ATOM 704 O O . TYR A 1 90 ? -8.910 6.920 12.664 1.00 92.12 90 TYR A O 1
ATOM 712 N N . THR A 1 91 ? -9.756 5.630 11.022 1.00 88.75 91 THR A N 1
ATOM 713 C CA . THR A 1 91 ? -11.178 5.899 11.279 1.00 88.75 91 THR A CA 1
ATOM 714 C C . THR A 1 91 ? -11.993 4.646 11.590 1.00 88.75 91 THR A C 1
ATOM 716 O O . THR A 1 91 ? -13.201 4.766 11.799 1.00 88.75 91 THR A O 1
ATOM 719 N N . GLY A 1 92 ? -11.359 3.469 11.577 1.00 72.38 92 GLY A N 1
ATOM 720 C CA . GLY A 1 92 ? -11.981 2.177 11.889 1.00 72.38 92 GLY A CA 1
ATOM 721 C C . GLY A 1 92 ? -11.774 1.709 13.322 1.00 72.38 92 GLY A C 1
ATOM 722 O O . GLY A 1 92 ? -11.281 2.487 14.166 1.00 72.38 92 GLY A O 1
#